Protein AF-A0A4R7NN66-F1 (afdb_monomer)

Sequence (72 aa):
MKMLMCREATRLMSKRLDVSLGIQEKMALKFHLAMCGACKQCNKQFQLLHDAGRVLEHQTTAMPFDVGGDSR

Secondary s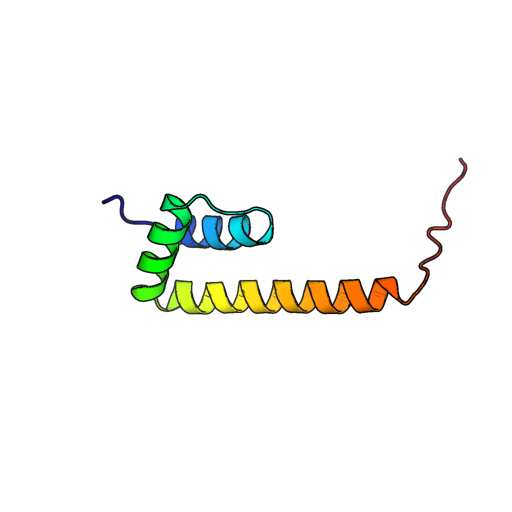tructure (DSSP, 8-state):
-----HHHHHHHHHHHHHSPPPHHHHHHHHHHHHH-HHHHHHHHHHHHHHHHHHHHHHHHHTS---------

Foldseek 3Di:
DDQQDLVNLVVLLVCVLVDPDDPVSVVNNVVCLVPDVVSVVVSVVSVVVSVVVVVVVVVVVVDPPPPDDDDD

Organism: NCBI:txid42055

Radius of gyration: 17.52 Å; Cα contacts (8 Å, |Δi|>4): 29; chains: 1; bounding box: 29×36×48 Å

Solvent-accessible surface area (backbone atoms only — not comparable to full-atom values): 4454 Å² total; per-residue (Å²): 134,83,82,74,46,72,71,55,43,52,50,52,60,52,46,52,74,80,41,87,65,54,72,67,57,50,51,51,42,54,55,46,43,74,76,32,66,69,56,41,51,50,53,50,54,55,47,53,55,52,54,52,50,55,55,49,52,61,56,51,71,76,45,88,75,78,81,81,79,77,99,126

Mean predicted aligned error: 8.68 Å

Structure (mmCIF, N/CA/C/O backbone):
data_AF-A0A4R7NN66-F1
#
_entry.id   AF-A0A4R7NN66-F1
#
loop_
_atom_site.group_PDB
_atom_site.id
_atom_site.type_symbol
_atom_site.label_atom_id
_atom_site.label_alt_id
_atom_site.label_comp_id
_atom_site.label_asym_id
_atom_site.label_entity_id
_atom_site.label_seq_id
_atom_site.pdbx_PDB_ins_code
_atom_site.Cartn_x
_atom_site.Cartn_y
_atom_site.Cartn_z
_atom_site.occupancy
_atom_site.B_iso_or_equiv
_atom_site.auth_seq_id
_atom_site.auth_comp_id
_atom_site.auth_asym_id
_atom_site.auth_atom_id
_atom_site.pdbx_PDB_model_num
ATOM 1 N N . MET A 1 1 ? -7.136 4.453 20.188 1.00 49.12 1 MET A N 1
ATOM 2 C CA . MET A 1 1 ? -6.790 4.056 18.802 1.00 49.12 1 MET A CA 1
ATOM 3 C C . MET A 1 1 ? -7.717 4.790 17.847 1.00 49.12 1 MET A C 1
ATOM 5 O O . MET A 1 1 ? -8.924 4.645 17.970 1.00 49.12 1 MET A O 1
ATOM 9 N N . LYS A 1 2 ? -7.187 5.638 16.959 1.00 53.84 2 LYS A N 1
ATOM 10 C CA . LYS A 1 2 ? -8.002 6.367 15.974 1.00 53.84 2 LYS A CA 1
ATOM 11 C C . LYS A 1 2 ? -8.393 5.370 14.878 1.00 53.84 2 LYS A C 1
ATOM 13 O O . LYS A 1 2 ? -7.500 4.789 14.267 1.00 53.84 2 LYS A O 1
ATOM 18 N N . MET A 1 3 ? -9.686 5.121 14.669 1.00 63.75 3 MET A N 1
ATOM 19 C CA . MET A 1 3 ? -10.131 4.273 13.561 1.00 63.75 3 MET A CA 1
ATOM 20 C C . MET A 1 3 ? -9.710 4.925 12.243 1.00 63.75 3 MET A C 1
ATOM 22 O O . MET A 1 3 ? -10.171 6.016 11.906 1.00 63.75 3 MET A O 1
ATOM 26 N N . LEU A 1 4 ? -8.796 4.274 11.522 1.00 80.69 4 LEU A N 1
ATOM 27 C CA . LEU A 1 4 ? -8.415 4.676 10.175 1.00 80.69 4 LEU A CA 1
ATOM 28 C C . LEU A 1 4 ? -9.633 4.467 9.269 1.00 80.69 4 LEU A C 1
ATOM 30 O O . LEU A 1 4 ? -10.105 3.340 9.125 1.00 80.69 4 LEU A O 1
ATOM 34 N N . MET A 1 5 ? -10.149 5.543 8.684 1.00 92.19 5 MET A N 1
ATOM 35 C CA . MET A 1 5 ? -11.271 5.475 7.746 1.00 92.19 5 MET A CA 1
ATOM 36 C C . MET A 1 5 ? -10.783 5.022 6.371 1.00 92.19 5 MET A C 1
ATOM 38 O O . MET A 1 5 ? -9.644 5.304 6.004 1.00 92.19 5 MET A O 1
ATOM 42 N N . CYS A 1 6 ? -11.652 4.394 5.572 1.00 95.31 6 CYS A N 1
ATOM 43 C CA . CYS A 1 6 ? -11.298 3.919 4.227 1.00 95.31 6 CYS A CA 1
ATOM 44 C C . CYS A 1 6 ? -10.675 5.024 3.355 1.00 95.31 6 CYS A C 1
ATOM 46 O O . CYS A 1 6 ? 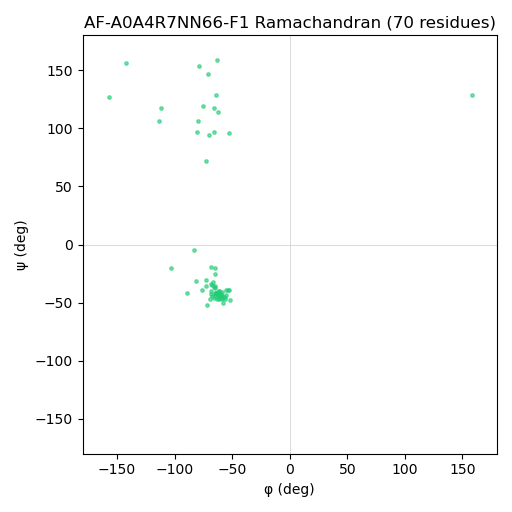-9.684 4.786 2.674 1.00 95.31 6 CYS A O 1
ATOM 48 N N . ARG A 1 7 ? -11.186 6.263 3.437 1.00 94.69 7 ARG A N 1
ATOM 49 C CA . ARG A 1 7 ? -10.622 7.426 2.726 1.00 94.69 7 ARG A CA 1
ATOM 50 C C . ARG A 1 7 ? -9.161 7.686 3.098 1.00 94.69 7 ARG A C 1
ATOM 52 O O . ARG A 1 7 ? -8.331 7.936 2.230 1.00 94.69 7 ARG A O 1
ATOM 59 N N . GLU A 1 8 ? -8.854 7.618 4.387 1.00 95.50 8 GLU A N 1
ATOM 60 C CA . GLU A 1 8 ? -7.501 7.829 4.894 1.00 95.50 8 GLU A CA 1
ATOM 61 C C . GLU A 1 8 ? -6.591 6.642 4.560 1.00 95.50 8 GLU A C 1
ATOM 63 O O . GLU A 1 8 ? -5.430 6.833 4.209 1.00 95.50 8 GLU A O 1
ATOM 68 N N . ALA A 1 9 ? -7.133 5.420 4.577 1.00 96.38 9 ALA A N 1
ATOM 69 C CA . ALA A 1 9 ? -6.429 4.235 4.107 1.00 96.38 9 ALA A CA 1
ATOM 70 C C . ALA A 1 9 ? -5.994 4.403 2.647 1.00 96.38 9 ALA A C 1
ATOM 72 O O . ALA A 1 9 ? -4.813 4.240 2.352 1.00 96.38 9 ALA A O 1
ATOM 73 N N . THR A 1 10 ? -6.905 4.804 1.755 1.00 96.25 10 THR A N 1
ATOM 74 C CA . THR A 1 10 ? -6.586 5.061 0.342 1.00 96.25 10 THR A CA 1
ATOM 75 C C . THR A 1 10 ? -5.552 6.179 0.190 1.00 96.25 10 THR A C 1
ATOM 77 O O . THR A 1 10 ? -4.617 6.041 -0.597 1.00 96.25 10 THR A O 1
ATOM 80 N N . ARG A 1 11 ? -5.637 7.249 0.996 1.00 96.44 11 ARG A N 1
ATOM 81 C CA . ARG A 1 11 ? -4.621 8.317 1.013 1.00 96.44 11 ARG A CA 1
ATOM 82 C C . ARG A 1 11 ? -3.232 7.775 1.359 1.00 96.44 11 ARG A C 1
ATOM 84 O O . ARG A 1 11 ? -2.264 8.098 0.676 1.00 96.44 11 ARG A O 1
ATOM 91 N N . LEU A 1 12 ? -3.127 6.929 2.385 1.00 97.31 12 LEU A N 1
ATOM 92 C CA . LEU A 1 12 ? -1.863 6.292 2.768 1.00 97.31 12 LEU A CA 1
ATOM 93 C C . LEU A 1 12 ? -1.375 5.272 1.724 1.00 97.31 12 LEU A C 1
ATOM 95 O O . LEU A 1 12 ? -0.167 5.151 1.527 1.00 97.31 12 LEU A O 1
ATOM 99 N N . MET A 1 13 ? -2.282 4.564 1.037 1.00 97.12 13 MET A N 1
ATOM 100 C CA . MET A 1 13 ? -1.943 3.660 -0.075 1.00 97.12 13 MET A CA 1
ATOM 101 C C . MET A 1 13 ? -1.353 4.394 -1.280 1.00 97.12 13 MET A C 1
ATOM 103 O O . MET A 1 13 ? -0.463 3.840 -1.916 1.00 97.12 13 MET A O 1
ATOM 107 N N . SER A 1 14 ? -1.824 5.607 -1.578 1.00 96.31 14 SER A N 1
ATOM 108 C CA . SER A 1 14 ? -1.215 6.462 -2.603 1.00 96.31 14 SER A CA 1
ATOM 109 C C . SER A 1 14 ? 0.121 7.007 -2.109 1.00 96.31 14 SER A C 1
ATOM 111 O O . SER A 1 14 ? 1.145 6.769 -2.734 1.00 96.31 14 SER A O 1
ATOM 113 N N . LYS A 1 15 ? 0.138 7.625 -0.916 1.00 97.06 15 LYS A N 1
ATOM 114 C CA . LYS A 1 15 ? 1.339 8.248 -0.340 1.00 97.06 15 LYS A CA 1
ATOM 115 C C . LYS A 1 15 ? 2.529 7.288 -0.289 1.00 97.06 15 LYS A C 1
ATOM 117 O O . LYS A 1 15 ? 3.639 7.717 -0.557 1.00 97.06 15 LYS A O 1
ATOM 122 N N . ARG A 1 16 ? 2.315 6.004 0.037 1.00 95.94 16 ARG A N 1
ATOM 123 C CA . ARG A 1 16 ? 3.402 5.006 0.095 1.00 95.94 16 ARG A CA 1
ATOM 124 C C . ARG A 1 16 ? 4.078 4.711 -1.250 1.00 95.94 16 ARG A C 1
ATOM 126 O O . ARG A 1 16 ? 5.136 4.094 -1.228 1.00 95.94 16 ARG A O 1
ATOM 133 N N . LEU A 1 17 ? 3.420 5.016 -2.373 1.00 94.38 17 LEU A N 1
ATOM 134 C CA . LEU A 1 17 ? 3.974 4.816 -3.714 1.00 94.38 17 LEU A CA 1
ATOM 135 C C . LEU A 1 17 ? 4.913 5.963 -4.088 1.00 94.38 17 LEU A C 1
ATOM 137 O O . LEU A 1 17 ? 5.898 5.728 -4.775 1.00 94.38 17 LEU A O 1
ATOM 141 N N . ASP A 1 18 ? 4.628 7.165 -3.586 1.00 93.69 18 ASP A N 1
ATOM 142 C CA . ASP A 1 18 ? 5.424 8.364 -3.851 1.00 93.69 18 ASP A CA 1
ATOM 143 C C . ASP A 1 18 ? 6.553 8.534 -2.823 1.00 93.69 18 ASP A C 1
ATOM 145 O O . ASP A 1 18 ? 7.680 8.891 -3.157 1.00 93.69 18 ASP A O 1
ATOM 149 N N . VAL A 1 19 ? 6.255 8.289 -1.542 1.00 93.69 19 VAL A N 1
ATOM 150 C CA . VAL A 1 19 ? 7.177 8.512 -0.423 1.00 93.69 19 VAL A CA 1
ATOM 151 C C . VAL A 1 19 ? 7.051 7.432 0.648 1.00 93.69 19 VAL A C 1
ATOM 153 O O . VAL A 1 19 ? 6.009 6.812 0.852 1.00 93.69 19 VAL A O 1
ATOM 156 N N . SER A 1 20 ? 8.109 7.236 1.430 1.00 93.69 20 SER A N 1
ATOM 157 C CA . SER A 1 20 ? 8.050 6.315 2.566 1.00 93.69 20 SER A CA 1
ATOM 158 C C . SER A 1 20 ? 7.059 6.788 3.635 1.00 93.69 20 SER A C 1
ATOM 160 O O . SER A 1 20 ? 7.137 7.906 4.137 1.00 93.69 20 SER A O 1
ATOM 162 N N . LEU A 1 21 ? 6.153 5.897 4.044 1.00 95.88 21 LEU A N 1
ATOM 163 C CA . LEU A 1 21 ? 5.273 6.137 5.189 1.00 95.88 21 LEU A CA 1
ATOM 164 C C . LEU A 1 21 ? 6.036 6.090 6.517 1.00 95.88 21 LEU A C 1
ATOM 166 O O . LEU A 1 21 ? 6.932 5.253 6.707 1.00 95.88 21 LEU A O 1
ATOM 170 N N . GLY A 1 22 ? 5.594 6.909 7.473 1.00 96.50 22 GLY A N 1
ATOM 171 C CA . GLY A 1 22 ? 6.025 6.808 8.864 1.00 96.50 22 GLY A CA 1
ATOM 172 C C . GLY A 1 22 ? 5.604 5.475 9.496 1.00 96.50 22 GLY A C 1
ATOM 173 O O . GLY A 1 22 ? 4.668 4.814 9.043 1.00 96.50 22 GLY A O 1
ATOM 174 N N . ILE A 1 23 ? 6.281 5.061 10.570 1.00 96.50 23 ILE A N 1
ATOM 175 C CA . ILE A 1 23 ? 6.041 3.758 11.220 1.00 96.50 23 ILE A CA 1
ATOM 176 C C . ILE A 1 23 ? 4.585 3.632 11.697 1.00 96.50 23 ILE A C 1
ATOM 178 O O . ILE A 1 23 ? 3.937 2.615 11.450 1.00 96.50 23 ILE A O 1
ATOM 182 N N . GLN A 1 24 ? 4.039 4.683 12.314 1.00 94.25 24 GLN A N 1
ATOM 183 C CA . GLN A 1 24 ? 2.647 4.697 12.776 1.00 94.25 24 GLN A CA 1
ATOM 184 C C . GLN A 1 24 ? 1.650 4.596 11.610 1.00 94.25 24 GLN A C 1
ATOM 186 O O . GLN A 1 24 ? 0.703 3.816 11.683 1.00 94.25 24 GLN A O 1
ATOM 191 N N . GLU A 1 25 ? 1.894 5.318 10.510 1.00 95.88 25 GLU A N 1
ATOM 192 C CA . GLU A 1 25 ? 1.070 5.261 9.293 1.00 95.88 25 GLU A CA 1
ATOM 193 C C . GLU A 1 25 ? 1.079 3.849 8.688 1.00 95.88 25 GLU A C 1
ATOM 195 O O . GLU A 1 25 ? 0.025 3.311 8.345 1.00 95.88 25 GLU A O 1
ATOM 200 N N . LYS A 1 26 ? 2.256 3.208 8.626 1.00 95.62 26 LYS A N 1
ATOM 201 C CA . LYS A 1 26 ? 2.404 1.819 8.157 1.00 95.62 26 LYS A CA 1
ATOM 202 C C . LYS A 1 26 ? 1.586 0.850 9.006 1.00 95.62 26 LYS A C 1
ATOM 204 O O . LYS A 1 26 ? 0.894 -0.002 8.451 1.00 95.62 26 LYS A O 1
ATOM 209 N N . MET A 1 27 ? 1.660 0.968 10.332 1.00 95.75 27 MET A N 1
ATOM 210 C CA . MET A 1 27 ? 0.938 0.075 11.243 1.00 95.75 27 MET A CA 1
ATOM 211 C C . MET A 1 27 ? -0.576 0.279 11.166 1.00 95.75 27 MET A C 1
ATOM 213 O O . MET A 1 27 ? -1.315 -0.700 11.059 1.00 95.75 27 MET A O 1
ATOM 217 N N . ALA A 1 28 ? -1.040 1.531 11.139 1.00 94.94 28 ALA A N 1
ATOM 218 C CA . ALA A 1 28 ? -2.461 1.845 11.006 1.00 94.94 28 ALA A CA 1
ATOM 219 C C . ALA A 1 28 ? -3.035 1.330 9.677 1.00 94.94 28 ALA A C 1
ATOM 221 O O . ALA A 1 28 ? -4.101 0.710 9.662 1.00 94.94 28 ALA A O 1
ATOM 222 N N . LEU A 1 29 ? -2.305 1.521 8.571 1.00 96.19 29 LEU A N 1
ATOM 223 C CA . LEU A 1 29 ? -2.704 1.009 7.262 1.00 96.19 29 LEU A CA 1
ATOM 224 C C . LEU A 1 29 ? -2.753 -0.525 7.250 1.00 96.19 29 LEU A C 1
ATOM 226 O O . LEU A 1 29 ? -3.752 -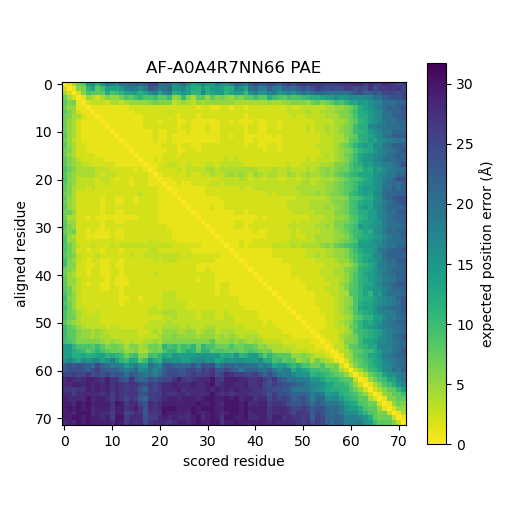1.090 6.810 1.00 96.19 29 LEU A O 1
ATOM 230 N N . LYS A 1 30 ? -1.725 -1.209 7.774 1.00 95.38 30 LYS A N 1
ATOM 231 C CA . LYS A 1 30 ? -1.709 -2.682 7.873 1.00 95.38 30 LYS A CA 1
ATOM 232 C C . LYS A 1 30 ? -2.910 -3.215 8.650 1.00 95.38 30 LYS A C 1
ATOM 234 O O . LYS A 1 30 ? -3.555 -4.152 8.187 1.00 95.38 30 LYS A O 1
ATOM 239 N N . PHE A 1 31 ? -3.228 -2.602 9.790 1.00 95.44 31 PHE A N 1
ATOM 240 C CA . PHE A 1 31 ? -4.386 -2.990 10.592 1.00 95.44 31 PHE A CA 1
ATOM 241 C C . PHE A 1 31 ? -5.697 -2.823 9.810 1.00 95.44 31 PHE A C 1
ATOM 243 O O . PHE A 1 31 ? -6.501 -3.749 9.747 1.00 95.44 31 PHE A O 1
ATOM 250 N N . HIS A 1 32 ? -5.888 -1.688 9.130 1.00 96.31 32 HIS A N 1
ATOM 251 C CA . HIS A 1 32 ? -7.093 -1.454 8.330 1.00 96.31 32 HIS A CA 1
ATOM 252 C C . HIS A 1 32 ? -7.243 -2.446 7.167 1.00 96.31 32 HIS A C 1
ATOM 254 O O . HIS A 1 32 ? -8.334 -2.963 6.929 1.00 96.31 32 HIS A O 1
ATOM 260 N N . LEU A 1 33 ? -6.151 -2.765 6.467 1.00 96.56 33 LEU A N 1
ATOM 261 C CA . LEU A 1 33 ? -6.154 -3.751 5.380 1.00 96.56 33 LEU A CA 1
ATOM 262 C C . LEU A 1 33 ? -6.463 -5.178 5.857 1.00 96.56 33 LEU A C 1
ATOM 264 O O . LEU A 1 33 ? -6.947 -5.986 5.064 1.00 96.56 33 LEU A O 1
ATOM 268 N N . ALA A 1 34 ? -6.189 -5.496 7.124 1.00 95.94 34 ALA A N 1
ATOM 269 C CA . ALA A 1 34 ? -6.524 -6.795 7.700 1.00 95.94 34 ALA A CA 1
ATOM 270 C C . ALA A 1 34 ? -8.035 -6.955 7.944 1.00 95.94 34 ALA A C 1
ATOM 272 O O . ALA A 1 34 ? -8.542 -8.068 7.837 1.00 95.94 34 ALA A O 1
ATOM 273 N N . MET A 1 35 ? -8.751 -5.857 8.220 1.00 95.06 35 MET A N 1
ATOM 274 C CA . MET A 1 35 ? -10.183 -5.877 8.554 1.00 95.06 35 MET A CA 1
ATOM 275 C C . MET A 1 35 ? -11.114 -5.432 7.415 1.00 95.06 35 MET A C 1
ATOM 277 O O . MET A 1 35 ? -12.297 -5.757 7.436 1.00 95.06 35 MET A O 1
ATOM 281 N N . CYS A 1 36 ? -10.615 -4.698 6.415 1.00 96.75 36 CYS A N 1
ATOM 282 C CA . CYS A 1 36 ? -11.433 -4.175 5.319 1.00 96.75 36 CYS A CA 1
ATOM 283 C C . CYS A 1 36 ? -11.065 -4.814 3.971 1.00 96.75 36 CYS A C 1
ATOM 285 O O . CYS A 1 36 ? -10.056 -4.470 3.349 1.00 96.75 36 CYS A O 1
ATOM 287 N N . GLY A 1 37 ? -11.930 -5.709 3.479 1.00 96.06 37 GLY A N 1
ATOM 288 C CA . GLY A 1 37 ? -11.742 -6.400 2.198 1.00 96.06 37 GLY A CA 1
ATOM 289 C C . GLY A 1 37 ? -11.692 -5.461 0.987 1.00 96.06 37 GLY A C 1
ATOM 290 O O . GLY A 1 37 ? -10.835 -5.629 0.120 1.00 96.06 37 GLY A O 1
ATOM 291 N N . ALA A 1 38 ? -12.541 -4.427 0.957 1.00 96.31 38 ALA A N 1
ATOM 292 C CA . ALA A 1 38 ? -12.555 -3.436 -0.122 1.00 96.31 38 ALA A CA 1
ATOM 293 C C . ALA A 1 38 ? -11.218 -2.684 -0.218 1.00 96.31 38 ALA A C 1
ATOM 295 O O . ALA A 1 38 ? -10.616 -2.596 -1.288 1.00 96.31 38 ALA A O 1
ATOM 296 N N . CYS A 1 39 ? -10.696 -2.221 0.920 1.00 97.25 39 CYS A N 1
ATOM 297 C CA . CYS A 1 39 ? -9.395 -1.563 0.993 1.00 97.25 39 CYS A CA 1
ATOM 298 C C . CYS A 1 39 ? -8.245 -2.521 0.652 1.00 97.25 39 CYS A C 1
ATOM 300 O O . CYS A 1 39 ? -7.304 -2.117 -0.027 1.00 97.25 39 CYS A O 1
ATOM 302 N N . LYS A 1 40 ? -8.329 -3.800 1.044 1.00 97.06 40 LYS A N 1
ATOM 303 C CA . LYS A 1 40 ? -7.360 -4.834 0.642 1.00 97.06 40 LYS A CA 1
ATOM 304 C C . LYS A 1 40 ? -7.326 -5.043 -0.870 1.00 97.06 40 LYS A C 1
ATOM 306 O O . LYS A 1 40 ? -6.235 -5.167 -1.423 1.00 97.06 40 LYS A O 1
ATOM 311 N N . GLN A 1 41 ? -8.478 -5.063 -1.541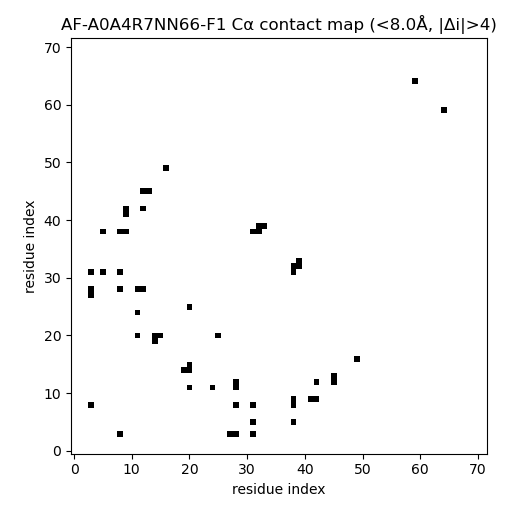 1.00 97.69 41 GLN A N 1
ATOM 312 C CA . GLN A 1 41 ? -8.520 -5.175 -3.000 1.00 97.69 41 GLN A CA 1
ATOM 313 C C . GLN A 1 41 ? -8.002 -3.901 -3.672 1.00 97.69 41 GLN A C 1
ATOM 315 O O . GLN A 1 41 ? -7.138 -3.985 -4.539 1.00 97.69 41 GLN A O 1
ATOM 320 N N . CYS A 1 42 ? -8.452 -2.730 -3.217 1.00 96.94 42 CYS A N 1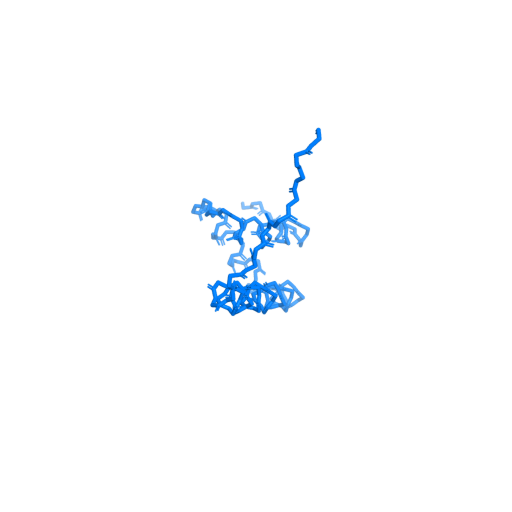
ATOM 321 C CA . CYS A 1 42 ? -7.963 -1.433 -3.685 1.00 96.94 42 CYS A CA 1
ATOM 322 C C . CYS A 1 42 ? -6.427 -1.353 -3.615 1.00 96.94 42 CYS A C 1
ATOM 324 O O . CYS A 1 42 ? -5.761 -1.057 -4.603 1.00 96.94 42 CYS A O 1
ATOM 326 N N . ASN A 1 43 ? -5.846 -1.751 -2.481 1.00 97.25 43 ASN A N 1
ATOM 327 C CA . ASN A 1 43 ? -4.402 -1.799 -2.269 1.00 97.25 43 ASN A CA 1
ATOM 328 C C . ASN A 1 43 ? -3.651 -2.636 -3.317 1.00 97.25 43 ASN A C 1
ATOM 330 O O . ASN A 1 43 ? -2.544 -2.259 -3.701 1.00 97.25 43 ASN A O 1
ATOM 334 N N . LYS A 1 44 ? -4.224 -3.769 -3.746 1.00 97.12 44 LYS A N 1
ATOM 335 C CA . LYS A 1 44 ? -3.645 -4.613 -4.802 1.00 97.12 44 LYS A CA 1
ATOM 336 C C . LYS A 1 44 ? -3.692 -3.915 -6.160 1.00 97.12 44 LYS A C 1
ATOM 338 O O . LYS A 1 44 ? -2.712 -3.984 -6.889 1.00 97.12 44 LYS A O 1
ATOM 343 N N . GLN A 1 45 ? -4.780 -3.204 -6.475 1.00 97.50 45 GLN A N 1
ATOM 344 C CA . GLN A 1 45 ? -4.875 -2.425 -7.718 1.00 97.50 45 GLN A CA 1
ATOM 345 C C . GLN A 1 45 ? -3.800 -1.333 -7.776 1.00 97.50 45 GLN A C 1
ATOM 347 O O . GLN A 1 45 ? -3.138 -1.182 -8.796 1.00 97.50 45 GLN A O 1
ATOM 352 N N . PHE A 1 46 ? -3.574 -0.621 -6.668 1.00 96.06 46 PHE A N 1
ATOM 353 C CA . PHE A 1 46 ? -2.496 0.369 -6.573 1.00 96.06 46 PHE A CA 1
ATOM 354 C C . PHE A 1 46 ? -1.109 -0.244 -6.824 1.00 96.06 46 PHE A C 1
ATOM 356 O O . PHE A 1 46 ? -0.293 0.362 -7.508 1.00 96.06 46 PHE A O 1
ATOM 363 N N . GLN A 1 47 ? -0.843 -1.443 -6.292 1.00 95.56 47 GLN A N 1
ATOM 364 C CA . GLN A 1 47 ? 0.421 -2.153 -6.530 1.00 95.56 47 GLN A CA 1
ATOM 365 C C . GLN A 1 47 ? 0.569 -2.569 -7.993 1.00 95.56 47 GLN A C 1
ATOM 367 O O . GLN A 1 47 ? 1.601 -2.295 -8.587 1.00 95.56 47 GLN A O 1
ATOM 372 N N . LEU A 1 48 ? -0.485 -3.134 -8.589 1.00 96.12 48 LEU A N 1
ATOM 373 C CA . LEU A 1 48 ? -0.489 -3.526 -9.998 1.00 96.12 48 LEU A CA 1
ATOM 374 C C . LEU A 1 48 ? -0.145 -2.348 -10.921 1.00 96.12 48 LEU A C 1
ATOM 376 O O . LEU A 1 48 ? 0.687 -2.488 -11.811 1.00 96.12 48 LEU A O 1
ATOM 380 N N . LEU A 1 49 ? -0.771 -1.188 -10.696 1.00 94.25 49 LEU A N 1
ATOM 381 C CA . LEU A 1 49 ? -0.507 0.019 -11.483 1.00 94.25 49 LEU A CA 1
ATOM 382 C C . LEU A 1 49 ? 0.930 0.520 -11.300 1.00 94.25 49 LEU A C 1
ATOM 384 O O . LEU A 1 49 ? 1.578 0.893 -12.274 1.00 94.25 49 LEU A O 1
ATOM 388 N N . HIS A 1 50 ? 1.436 0.506 -10.066 1.00 93.75 50 HIS A N 1
ATOM 389 C CA . HIS A 1 50 ? 2.806 0.920 -9.776 1.00 93.75 50 HIS A CA 1
ATOM 390 C C . HIS A 1 50 ? 3.839 -0.006 -10.433 1.00 93.75 50 HIS A C 1
ATOM 392 O O . HIS A 1 50 ? 4.781 0.469 -11.065 1.00 93.75 50 HIS A O 1
ATOM 398 N N . ASP A 1 51 ? 3.635 -1.320 -10.345 1.00 93.00 51 ASP A N 1
ATOM 399 C CA . ASP A 1 51 ? 4.525 -2.310 -10.949 1.00 93.00 51 ASP A CA 1
ATOM 400 C C . ASP A 1 51 ? 4.520 -2.203 -12.480 1.00 93.00 51 ASP A C 1
ATOM 402 O O . ASP A 1 51 ? 5.583 -2.226 -13.101 1.00 93.00 51 ASP A O 1
ATOM 406 N N . ALA A 1 52 ? 3.347 -2.004 -13.093 1.00 93.50 52 ALA A N 1
ATOM 407 C CA . ALA A 1 52 ? 3.236 -1.760 -14.531 1.00 93.50 52 ALA A CA 1
ATOM 408 C C . ALA A 1 52 ? 4.002 -0.497 -14.964 1.00 93.50 52 ALA A C 1
ATOM 410 O O . ALA A 1 52 ? 4.716 -0.527 -15.967 1.00 93.50 52 ALA A O 1
ATOM 411 N N . GLY A 1 53 ? 3.911 0.587 -14.185 1.00 91.56 53 GLY A N 1
ATOM 412 C CA . GLY A 1 53 ? 4.669 1.817 -14.429 1.00 91.56 53 GLY A CA 1
ATOM 413 C C . GLY A 1 53 ? 6.183 1.590 -14.413 1.00 91.56 53 GLY A C 1
ATOM 414 O O . GLY A 1 53 ? 6.877 2.033 -15.325 1.00 91.56 53 GLY A O 1
ATOM 415 N N . ARG A 1 54 ? 6.691 0.822 -13.441 1.00 89.44 54 ARG A N 1
ATOM 416 C CA . ARG A 1 54 ? 8.124 0.483 -13.347 1.00 89.44 54 ARG A CA 1
ATOM 417 C C . ARG A 1 54 ? 8.615 -0.369 -14.517 1.00 89.44 54 ARG A C 1
ATOM 419 O O . ARG A 1 54 ? 9.736 -0.187 -14.986 1.00 89.44 54 ARG A O 1
ATOM 426 N N . VAL A 1 55 ? 7.789 -1.304 -14.993 1.00 88.44 55 VAL A N 1
ATOM 427 C CA . VAL A 1 55 ? 8.108 -2.105 -16.186 1.00 88.44 55 VAL A CA 1
ATOM 428 C C . VAL A 1 55 ? 8.204 -1.210 -17.421 1.00 88.44 55 VAL A C 1
ATOM 430 O O . VAL A 1 55 ? 9.124 -1.376 -18.220 1.00 88.44 55 VAL A O 1
ATOM 433 N N . LEU A 1 56 ? 7.292 -0.246 -17.561 1.00 86.75 56 LEU A N 1
ATOM 434 C CA . LEU A 1 56 ? 7.294 0.677 -18.691 1.00 86.75 56 LEU A CA 1
ATOM 435 C C . LEU A 1 56 ? 8.496 1.627 -18.655 1.00 86.75 56 LEU A C 1
ATOM 437 O O . LEU A 1 56 ? 9.151 1.802 -19.674 1.00 86.75 56 LEU A O 1
ATOM 441 N N . GLU A 1 57 ? 8.845 2.171 -17.488 1.00 82.19 57 GLU A N 1
ATOM 442 C CA . GLU A 1 57 ? 10.043 3.003 -17.302 1.00 82.19 57 GLU A CA 1
ATOM 443 C C . GLU A 1 57 ? 11.318 2.268 -17.747 1.00 82.19 57 GLU A C 1
ATOM 445 O O . GLU A 1 57 ? 12.147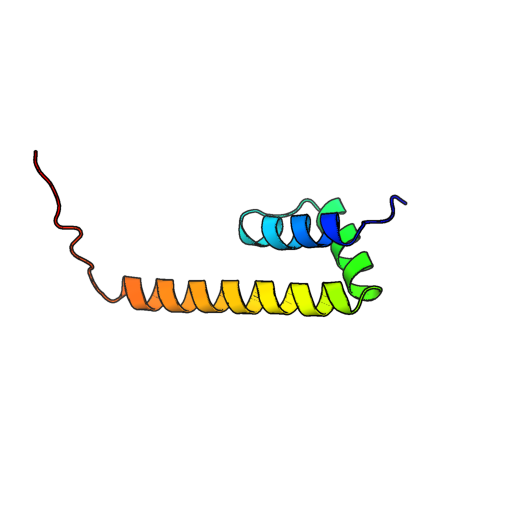 2.817 -18.477 1.00 82.19 57 GLU A O 1
ATOM 450 N N . HIS A 1 58 ? 11.440 0.987 -17.393 1.00 73.06 58 HIS A N 1
ATOM 451 C CA . HIS A 1 58 ? 12.564 0.158 -17.820 1.00 73.06 58 HIS A CA 1
ATOM 452 C C . HIS A 1 58 ? 12.571 -0.099 -19.340 1.00 73.06 58 HIS A C 1
ATOM 454 O O . HIS A 1 58 ? 13.639 -0.210 -19.940 1.00 73.06 58 HIS A O 1
ATOM 460 N N . GLN A 1 59 ? 11.405 -0.186 -19.987 1.00 67.62 59 GLN A N 1
ATOM 461 C CA . GLN A 1 59 ? 11.307 -0.338 -21.447 1.00 67.62 59 GLN A CA 1
ATOM 462 C C . GLN A 1 59 ? 11.591 0.977 -22.187 1.00 67.62 59 GLN A C 1
ATOM 464 O O . GLN A 1 59 ? 12.280 0.968 -23.205 1.00 67.62 59 GLN A O 1
ATOM 469 N N . THR A 1 60 ? 11.127 2.109 -21.657 1.00 58.81 60 THR A N 1
ATOM 470 C CA . THR A 1 60 ? 11.403 3.443 -22.203 1.00 58.81 60 THR A CA 1
ATOM 471 C C . THR A 1 60 ? 12.874 3.818 -22.064 1.00 58.81 60 THR A C 1
ATOM 473 O O . THR A 1 60 ? 13.413 4.416 -22.981 1.00 58.81 60 THR A O 1
ATOM 476 N N . THR A 1 61 ? 13.566 3.417 -20.995 1.00 58.09 61 THR A N 1
ATOM 477 C CA . THR A 1 61 ? 15.000 3.734 -20.818 1.00 58.09 61 THR A CA 1
ATOM 478 C C . THR A 1 61 ? 15.907 2.999 -21.823 1.00 58.09 61 THR A C 1
ATOM 480 O O . THR A 1 61 ? 17.024 3.439 -22.083 1.00 58.09 61 THR A O 1
ATOM 483 N N . ALA A 1 62 ? 15.434 1.909 -22.442 1.00 54.62 62 ALA A N 1
ATOM 484 C CA . ALA A 1 62 ? 16.142 1.208 -23.522 1.00 54.62 62 ALA A CA 1
ATOM 485 C C . ALA A 1 62 ? 15.925 1.836 -24.916 1.00 54.62 62 ALA A C 1
ATOM 487 O O . ALA A 1 62 ? 16.539 1.402 -25.889 1.00 54.62 62 ALA A O 1
ATOM 488 N N . MET A 1 63 ? 15.070 2.854 -25.017 1.00 50.44 63 MET A N 1
ATOM 489 C CA . MET A 1 63 ? 14.869 3.660 -26.216 1.00 50.44 63 MET A CA 1
ATOM 490 C C . MET A 1 63 ? 15.414 5.060 -25.906 1.00 50.44 63 MET A C 1
ATOM 492 O O . MET A 1 63 ? 14.873 5.715 -25.015 1.00 50.44 63 MET A O 1
ATOM 496 N N . PRO A 1 64 ? 16.450 5.574 -26.593 1.00 50.25 64 PRO A N 1
ATOM 497 C CA . PRO A 1 64 ? 16.738 6.994 -26.510 1.00 50.25 64 PRO A CA 1
ATOM 498 C C . PRO A 1 64 ? 15.549 7.703 -27.161 1.00 50.25 64 PRO A C 1
ATOM 500 O O . PRO A 1 64 ? 15.428 7.776 -28.380 1.00 50.25 64 PRO A O 1
ATOM 503 N N . PHE A 1 65 ? 14.600 8.154 -26.346 1.00 52.78 65 PHE A N 1
ATOM 504 C CA . PHE A 1 65 ? 13.675 9.181 -26.778 1.00 52.78 65 PHE A CA 1
ATOM 505 C C . PHE A 1 65 ? 14.515 10.452 -26.873 1.00 52.78 65 PHE A C 1
ATOM 507 O O . PHE A 1 65 ? 14.763 11.118 -25.867 1.00 52.78 65 PHE A O 1
ATOM 514 N N . ASP A 1 66 ? 15.012 10.740 -28.076 1.00 55.25 66 ASP A N 1
ATOM 515 C CA . ASP A 1 66 ? 15.470 12.067 -28.462 1.00 55.25 66 ASP A CA 1
ATOM 516 C C . ASP A 1 66 ? 14.337 13.052 -28.153 1.00 55.25 66 ASP A C 1
ATOM 518 O O . ASP A 1 66 ? 13.396 13.228 -28.930 1.00 55.25 66 ASP A O 1
ATOM 522 N N . VAL A 1 67 ? 14.409 13.695 -26.985 1.00 56.97 67 VAL A N 1
ATOM 523 C CA . VAL A 1 67 ? 13.639 14.904 -26.689 1.00 56.97 67 VAL A CA 1
ATOM 524 C C . VAL A 1 67 ? 14.288 16.028 -27.494 1.00 56.97 67 VAL A C 1
ATOM 526 O O . VAL A 1 67 ? 15.009 16.878 -26.9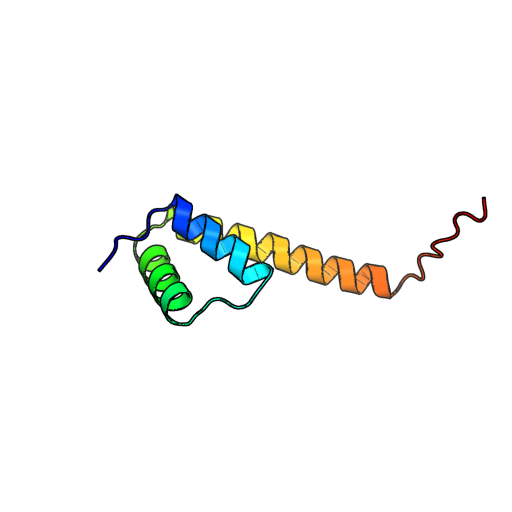80 1.00 56.97 67 VAL A O 1
ATOM 529 N N . GLY A 1 68 ? 14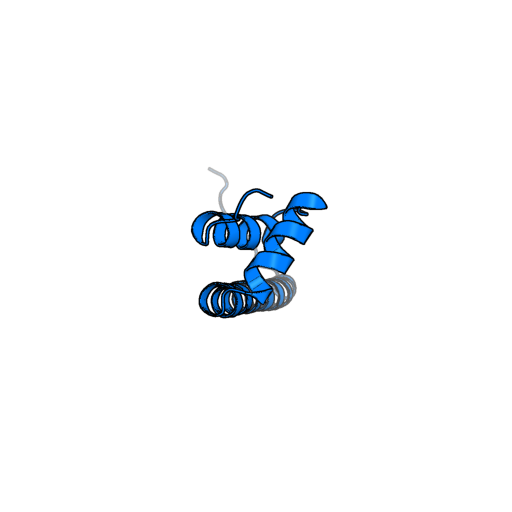.083 15.975 -28.807 1.00 56.75 68 GLY A N 1
ATOM 530 C CA . GLY A 1 68 ? 14.308 17.089 -29.706 1.00 56.75 68 GLY A CA 1
ATOM 531 C C . GLY A 1 68 ? 13.119 18.041 -29.619 1.00 56.75 68 GLY A C 1
ATOM 532 O O . GLY A 1 68 ? 12.050 17.744 -30.145 1.00 56.75 68 GLY A O 1
ATOM 533 N N . GLY A 1 69 ? 13.314 19.185 -28.966 1.00 51.72 69 GLY A N 1
ATOM 534 C CA . GLY A 1 69 ? 12.404 20.335 -29.014 1.00 51.72 69 GLY A CA 1
ATOM 535 C C . GLY A 1 69 ? 12.600 21.245 -27.800 1.00 51.72 69 GLY A C 1
ATOM 536 O O . GLY A 1 69 ? 12.578 20.766 -26.676 1.00 51.72 69 GLY A O 1
ATOM 537 N N . ASP A 1 70 ? 12.801 22.554 -27.908 1.00 49.75 70 ASP A N 1
ATOM 538 C CA . ASP A 1 70 ? 12.7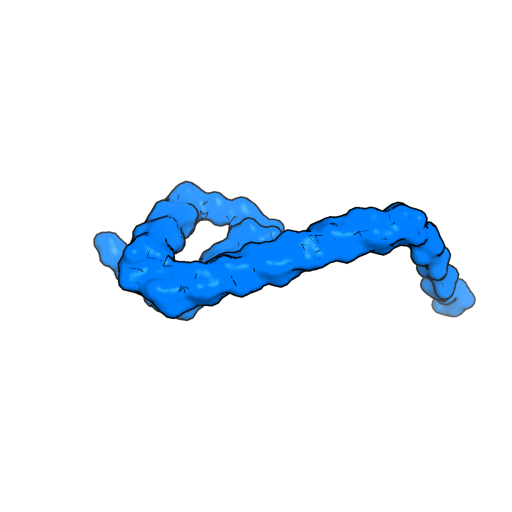09 23.492 -29.029 1.00 49.75 70 ASP A CA 1
ATOM 539 C C . ASP A 1 70 ? 13.613 24.683 -28.641 1.00 49.75 70 ASP A C 1
ATOM 541 O O . ASP A 1 70 ? 13.512 25.206 -27.530 1.00 49.75 70 ASP A O 1
ATOM 545 N N . SER A 1 71 ? 14.554 25.064 -29.510 1.00 49.69 71 SER A N 1
ATOM 546 C CA . SER A 1 71 ? 15.165 26.392 -29.455 1.00 49.69 71 SER A CA 1
ATOM 547 C C . SER A 1 71 ? 14.210 27.368 -30.129 1.00 49.69 71 SER A C 1
ATOM 549 O O . SER A 1 71 ? 14.256 27.503 -31.352 1.00 49.69 71 SER A O 1
ATOM 551 N N . ARG A 1 72 ? 13.399 28.062 -29.331 1.00 53.31 72 ARG A N 1
ATOM 552 C CA . ARG A 1 72 ? 12.794 29.355 -29.664 1.00 53.31 72 ARG A CA 1
ATOM 553 C C . ARG A 1 72 ? 12.630 30.198 -28.414 1.00 53.31 72 ARG A C 1
ATOM 555 O O . ARG A 1 72 ? 12.211 29.643 -27.376 1.00 53.31 72 ARG A O 1
#

InterPro domains:
  IPR027383 Putative zinc-finger [PF13490] (6-39)

pLDDT: mean 84.99, std 17.36, range [49.12, 97.69]